Protein AF-A0AAW9NQP1-F1 (afdb_monomer_lite)

Foldseek 3Di:
DDADALVVLLVVLVVLVVCCVVVNPNDPSVVVLVVVCVVPVVRNVSNVVSVVVVVCVVVDPPPPPPD

Radius of gyration: 13.66 Å; chains: 1; bounding box: 44×33×27 Å

Sequence (67 aa):
MTSHSISFYENQLKQQIMNNLVGVNIISLQNYIKELIHENPDDYKNINYAYLNIKHELVGPIRDHKK

Secondary structure (DSSP, 8-state):
-----HHHHHHHHHHHHHHHHTTSS---HHHHHHHHHHH-GGGHHHHHHHHHHHHHHHH--------

Structure (mmCIF, N/CA/C/O backbone):
d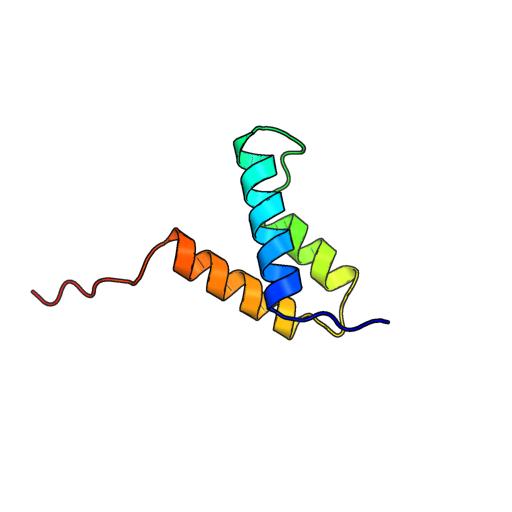ata_AF-A0AAW9NQP1-F1
#
_entry.id   AF-A0AAW9NQP1-F1
#
loop_
_atom_site.group_PDB
_atom_site.id
_atom_site.type_symbol
_atom_site.label_atom_id
_atom_site.label_alt_id
_atom_site.label_comp_id
_atom_site.label_asym_id
_atom_site.label_entity_id
_atom_site.label_seq_id
_atom_site.pdbx_PDB_ins_code
_atom_site.Cartn_x
_atom_site.Cartn_y
_atom_site.Cartn_z
_atom_site.occupancy
_atom_site.B_iso_or_equiv
_atom_site.auth_seq_id
_atom_site.auth_comp_id
_atom_site.auth_asym_id
_atom_site.auth_atom_id
_atom_site.pdbx_PDB_model_num
ATOM 1 N N . MET A 1 1 ? 18.495 3.999 -8.606 1.00 55.59 1 MET A N 1
ATOM 2 C CA . MET A 1 1 ? 17.520 4.085 -7.501 1.00 55.59 1 MET A CA 1
ATOM 3 C C . MET A 1 1 ? 17.502 2.734 -6.806 1.00 55.59 1 MET A C 1
ATOM 5 O O . MET A 1 1 ? 17.673 1.727 -7.485 1.00 55.59 1 MET A O 1
ATOM 9 N N . THR A 1 2 ? 17.436 2.697 -5.478 1.00 72.25 2 THR A N 1
ATOM 10 C CA . THR A 1 2 ? 17.348 1.442 -4.715 1.00 72.25 2 THR A CA 1
ATOM 11 C C . THR A 1 2 ? 15.912 0.939 -4.764 1.00 72.25 2 THR A C 1
ATOM 13 O O . THR A 1 2 ? 15.018 1.665 -4.349 1.00 72.25 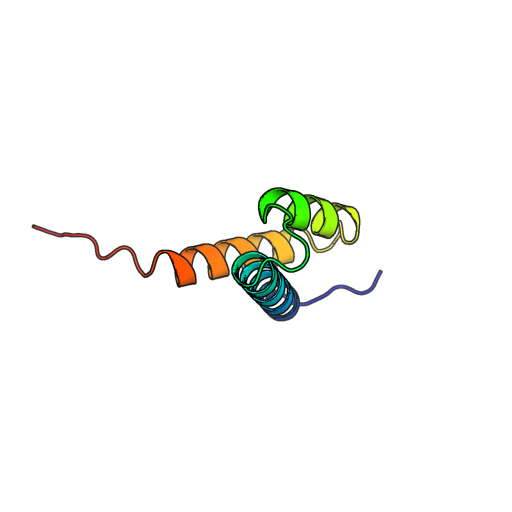2 THR A O 1
ATOM 16 N N . SER A 1 3 ? 15.698 -0.270 -5.287 1.00 84.81 3 SER A N 1
ATOM 17 C CA . SER A 1 3 ? 14.376 -0.905 -5.285 1.00 84.81 3 SER A CA 1
ATOM 18 C C . SER A 1 3 ? 14.064 -1.465 -3.897 1.00 84.81 3 SER A C 1
ATOM 20 O O . SER A 1 3 ? 14.931 -2.089 -3.274 1.00 84.81 3 SER A O 1
ATOM 22 N N . HIS A 1 4 ? 12.842 -1.253 -3.416 1.00 93.50 4 HIS A N 1
ATOM 23 C CA . HIS A 1 4 ? 12.384 -1.736 -2.115 1.00 93.50 4 HIS A CA 1
ATOM 24 C C . HIS A 1 4 ? 11.361 -2.870 -2.246 1.00 93.50 4 HIS A C 1
ATOM 26 O O . HIS A 1 4 ? 10.629 -2.997 -3.231 1.00 93.50 4 HIS A O 1
ATOM 32 N N . SER A 1 5 ? 11.297 -3.719 -1.218 1.00 94.81 5 SER A N 1
ATOM 33 C CA . SER A 1 5 ? 10.362 -4.844 -1.165 1.00 94.81 5 SER A CA 1
ATOM 34 C C . SER A 1 5 ? 8.920 -4.395 -0.901 1.00 94.81 5 SER A C 1
ATOM 36 O O . SER A 1 5 ? 8.665 -3.337 -0.330 1.00 94.81 5 SER A O 1
ATOM 38 N N . ILE A 1 6 ? 7.954 -5.258 -1.227 1.00 95.44 6 ILE A N 1
ATOM 39 C CA . ILE A 1 6 ? 6.539 -5.062 -0.858 1.00 95.44 6 ILE A CA 1
ATOM 40 C C . ILE A 1 6 ? 6.397 -4.858 0.660 1.00 95.44 6 ILE A C 1
ATOM 42 O O . ILE A 1 6 ? 5.742 -3.915 1.090 1.00 95.44 6 ILE A O 1
ATOM 46 N N . SER A 1 7 ? 7.079 -5.675 1.470 1.00 95.50 7 SER A N 1
ATOM 47 C CA . SER A 1 7 ? 7.039 -5.589 2.938 1.00 95.50 7 SER A CA 1
ATOM 48 C C . SER A 1 7 ? 7.562 -4.260 3.493 1.00 95.50 7 SER A C 1
ATOM 50 O O . SER A 1 7 ? 7.087 -3.788 4.525 1.00 95.50 7 SER A O 1
ATOM 52 N N . PHE A 1 8 ? 8.523 -3.628 2.811 1.00 96.19 8 PHE A N 1
ATOM 53 C CA . PHE A 1 8 ? 8.990 -2.292 3.170 1.00 96.19 8 PHE A CA 1
ATOM 54 C C . PHE A 1 8 ? 7.861 -1.267 3.010 1.00 96.19 8 PHE A C 1
ATOM 56 O O . PHE A 1 8 ? 7.566 -0.522 3.946 1.00 96.19 8 PHE A O 1
ATOM 63 N N . TYR A 1 9 ? 7.178 -1.283 1.862 1.00 96.75 9 TYR A N 1
ATOM 64 C CA . TYR A 1 9 ? 6.056 -0.383 1.606 1.00 96.75 9 TYR A CA 1
ATOM 65 C C . TYR A 1 9 ? 4.847 -0.679 2.495 1.00 96.75 9 TYR A C 1
ATOM 67 O O . TYR A 1 9 ? 4.200 0.253 2.959 1.00 96.75 9 TYR A O 1
ATOM 75 N N . GLU A 1 10 ? 4.566 -1.944 2.815 1.00 96.50 10 GLU A N 1
ATOM 76 C CA . GLU A 1 10 ? 3.525 -2.298 3.790 1.00 96.50 10 GLU A CA 1
ATOM 77 C C . GLU A 1 10 ? 3.791 -1.645 5.148 1.00 96.50 10 GLU A C 1
ATOM 79 O O . GLU A 1 10 ? 2.892 -1.032 5.723 1.00 96.50 10 GLU A O 1
ATOM 84 N N . ASN A 1 11 ? 5.032 -1.715 5.639 1.00 96.50 11 ASN A N 1
ATOM 85 C CA . ASN A 1 11 ? 5.410 -1.082 6.899 1.00 96.50 11 ASN A CA 1
ATOM 86 C C . ASN A 1 11 ? 5.241 0.442 6.846 1.00 96.50 11 ASN A C 1
ATOM 88 O O . ASN A 1 11 ? 4.697 1.019 7.787 1.00 96.50 11 ASN A O 1
ATOM 92 N N . GLN A 1 12 ? 5.639 1.095 5.750 1.00 95.00 12 GLN A N 1
ATOM 93 C CA . GLN A 1 12 ? 5.438 2.539 5.586 1.00 95.00 12 GLN A CA 1
ATOM 94 C C . GLN A 1 12 ? 3.955 2.927 5.564 1.00 95.00 12 GLN A C 1
ATOM 96 O O . GLN A 1 12 ? 3.548 3.855 6.264 1.00 95.00 12 GLN A O 1
ATOM 101 N N . LEU A 1 13 ? 3.125 2.182 4.830 1.00 95.06 13 LEU A N 1
ATOM 102 C CA . LEU A 1 13 ? 1.682 2.419 4.782 1.00 95.06 13 LEU A CA 1
ATOM 103 C C . LEU A 1 13 ? 1.030 2.218 6.159 1.00 95.06 13 LEU A C 1
ATOM 105 O O . LEU A 1 13 ? 0.201 3.036 6.558 1.00 95.06 13 LEU A O 1
ATOM 109 N N . LYS A 1 14 ? 1.429 1.187 6.922 1.00 94.38 14 LYS A N 1
ATOM 110 C CA . LYS A 1 14 ? 0.953 0.971 8.304 1.00 94.38 14 LYS A CA 1
ATOM 111 C C . LYS A 1 14 ? 1.312 2.142 9.214 1.00 94.38 14 LYS A C 1
ATOM 113 O O . LYS A 1 14 ? 0.444 2.625 9.939 1.00 94.38 14 LYS A O 1
ATOM 118 N N . GLN A 1 15 ? 2.552 2.626 9.145 1.00 93.69 15 GLN A N 1
ATOM 119 C CA . GLN A 1 15 ? 2.992 3.788 9.921 1.00 93.69 15 GLN A CA 1
ATOM 120 C C . GLN A 1 15 ? 2.195 5.041 9.556 1.00 93.69 15 GLN A C 1
ATOM 122 O O . GLN A 1 15 ? 1.712 5.733 10.447 1.00 93.69 15 GLN A O 1
ATOM 127 N N . GLN A 1 16 ? 1.963 5.298 8.265 1.00 93.25 16 GLN A N 1
ATOM 128 C CA . GLN A 1 16 ? 1.165 6.451 7.849 1.00 93.25 16 GLN A CA 1
ATOM 129 C C . GLN A 1 16 ? -0.289 6.367 8.338 1.00 93.25 16 GLN A C 1
ATOM 131 O O . GLN A 1 16 ? -0.868 7.371 8.752 1.00 93.25 16 GLN A O 1
ATOM 136 N N . ILE A 1 17 ? -0.887 5.174 8.336 1.00 91.44 17 ILE A N 1
ATOM 137 C CA . ILE A 1 17 ? -2.230 4.962 8.892 1.00 91.44 17 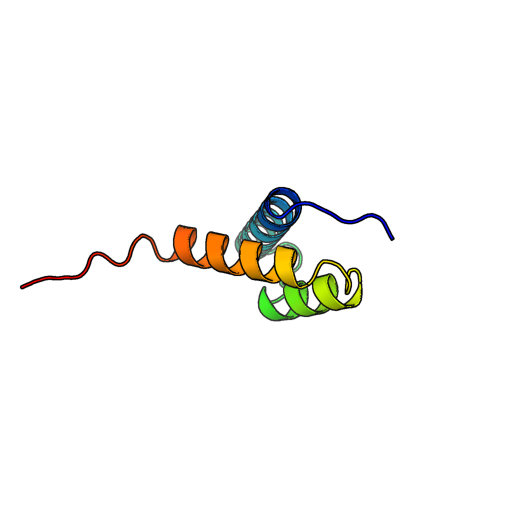ILE A CA 1
ATOM 138 C C . ILE A 1 17 ? -2.235 5.221 10.401 1.00 91.44 17 ILE A C 1
ATOM 140 O O . ILE A 1 17 ? -3.121 5.923 10.885 1.00 91.44 17 ILE A O 1
ATOM 144 N N . MET A 1 18 ? -1.244 4.714 11.140 1.00 91.12 18 MET A N 1
ATOM 145 C CA . MET A 1 18 ? -1.108 4.982 12.576 1.00 91.12 18 MET A CA 1
ATOM 146 C C . MET A 1 18 ? -0.949 6.479 12.859 1.00 91.12 18 MET A C 1
ATOM 148 O O . MET A 1 18 ? -1.659 7.000 13.715 1.00 91.12 18 MET A O 1
ATOM 152 N N . ASN A 1 19 ? -0.102 7.179 12.098 1.00 90.19 19 ASN A N 1
ATOM 153 C CA . ASN A 1 19 ? 0.107 8.626 12.195 1.00 90.19 19 ASN A CA 1
ATOM 154 C C . ASN A 1 19 ? -1.201 9.405 12.001 1.00 90.19 19 ASN A C 1
ATOM 156 O O . ASN A 1 19 ? -1.555 10.248 12.827 1.00 90.19 19 ASN A O 1
ATOM 160 N N . ASN A 1 20 ? -1.978 9.048 10.974 1.00 87.75 20 ASN A N 1
ATOM 161 C CA . ASN A 1 20 ? -3.291 9.643 10.733 1.00 87.75 20 ASN A CA 1
ATOM 162 C C . ASN A 1 20 ? -4.273 9.395 11.889 1.00 87.75 20 ASN A C 1
ATOM 164 O O . ASN A 1 20 ? -5.037 10.294 12.236 1.00 87.75 20 ASN A O 1
ATOM 168 N N . LEU A 1 21 ? -4.256 8.202 12.497 1.00 86.31 21 LEU A N 1
ATOM 169 C CA . LEU A 1 21 ? -5.121 7.863 13.635 1.00 86.31 21 LEU A CA 1
ATOM 170 C C . LEU A 1 21 ? -4.771 8.656 14.899 1.00 86.31 21 LEU A C 1
ATOM 172 O O . LEU A 1 21 ? -5.670 9.013 15.657 1.00 86.31 21 LEU A O 1
ATOM 176 N N . VAL A 1 22 ? -3.488 8.955 15.120 1.00 89.12 22 VAL A N 1
ATOM 177 C CA . VAL A 1 22 ? -3.032 9.775 16.257 1.00 89.12 22 VAL A CA 1
ATOM 178 C C . VAL A 1 22 ? -3.049 11.282 15.964 1.00 89.12 22 VAL A C 1
ATOM 180 O O . VAL A 1 22 ? -2.651 12.076 16.813 1.00 89.12 22 VAL A O 1
ATOM 183 N N . GLY A 1 23 ? -3.510 11.695 14.776 1.00 81.25 23 GLY A N 1
ATOM 184 C CA . GLY A 1 23 ? -3.580 13.101 14.361 1.00 81.25 23 GLY A CA 1
ATOM 185 C C . GLY A 1 23 ? -2.223 13.739 14.043 1.00 81.25 23 GLY A C 1
ATOM 186 O O . GLY A 1 23 ? -2.127 14.961 13.938 1.00 81.25 23 GLY A O 1
ATOM 187 N N . VAL A 1 24 ? -1.170 12.935 13.881 1.00 72.38 24 VAL A N 1
ATOM 188 C CA . VAL A 1 24 ? 0.170 13.397 13.511 1.00 72.38 24 VAL A CA 1
ATOM 189 C C . VAL A 1 24 ? 0.264 13.398 11.987 1.00 72.38 24 VAL A C 1
ATOM 191 O O . VAL A 1 24 ? 0.276 12.344 11.367 1.00 72.38 24 VAL A O 1
ATOM 194 N N . ASN A 1 25 ? 0.345 14.586 11.384 1.00 67.75 25 ASN A N 1
ATOM 195 C CA . ASN A 1 25 ? 0.511 14.778 9.937 1.00 67.75 25 ASN A CA 1
ATOM 196 C C . ASN A 1 25 ? -0.582 14.099 9.082 1.00 67.75 25 ASN A C 1
ATOM 198 O O . ASN A 1 25 ? -0.344 13.107 8.391 1.00 67.75 25 ASN A O 1
ATOM 202 N N . ILE A 1 26 ? -1.796 14.660 9.153 1.00 79.06 26 ILE A N 1
ATOM 203 C CA . ILE A 1 26 ? -2.995 14.140 8.487 1.00 79.06 26 ILE A CA 1
ATOM 204 C C . ILE A 1 26 ? -2.866 14.305 6.967 1.00 79.06 26 ILE A C 1
ATOM 206 O O . ILE A 1 26 ? -3.244 15.328 6.396 1.00 79.06 26 ILE A O 1
ATOM 210 N N . ILE A 1 27 ? -2.360 13.268 6.308 1.00 87.81 27 ILE A N 1
ATOM 211 C CA . ILE A 1 27 ? -2.285 13.164 4.849 1.00 87.81 27 ILE A CA 1
ATOM 212 C C . ILE A 1 27 ? -3.143 11.981 4.428 1.00 87.81 27 ILE A C 1
ATOM 214 O O . ILE A 1 27 ? -3.050 10.892 4.996 1.00 87.81 27 ILE A O 1
ATOM 218 N N . SER A 1 28 ? -3.992 12.162 3.415 1.00 88.06 28 SER A N 1
ATOM 219 C CA . SER A 1 28 ? -4.788 11.047 2.906 1.00 88.06 28 SER A CA 1
ATOM 220 C C . SER A 1 28 ? -3.865 9.931 2.405 1.00 88.06 28 SER A C 1
ATOM 222 O O . SER A 1 28 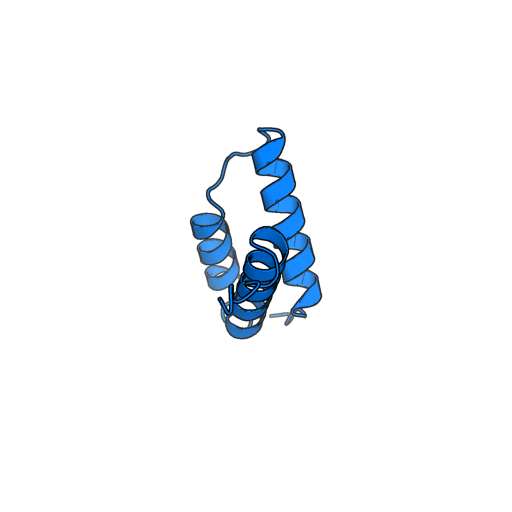? -2.872 10.184 1.723 1.00 88.06 28 SER A O 1
ATOM 224 N N . LEU A 1 29 ? -4.213 8.676 2.701 1.00 89.00 29 LEU A N 1
ATOM 225 C CA . LEU A 1 29 ? -3.426 7.524 2.250 1.00 89.00 29 LEU A CA 1
ATOM 226 C C . LEU A 1 29 ? -3.236 7.531 0.722 1.00 89.00 29 LEU A C 1
ATOM 228 O O . LEU A 1 29 ? -2.193 7.136 0.218 1.00 89.00 29 LEU A O 1
ATOM 232 N N . GLN A 1 30 ? -4.225 8.043 -0.015 1.00 89.88 30 GLN A N 1
ATOM 233 C CA . GLN A 1 30 ? -4.156 8.189 -1.466 1.00 89.88 30 GLN A CA 1
ATOM 234 C C . GLN A 1 30 ? -3.085 9.192 -1.917 1.00 89.88 30 GLN A C 1
ATOM 236 O O . GLN A 1 30 ? -2.392 8.923 -2.896 1.00 89.88 30 GLN A O 1
ATOM 241 N N . ASN A 1 31 ? -2.954 10.338 -1.243 1.00 93.31 31 ASN A N 1
ATOM 242 C CA . ASN A 1 31 ? -1.921 11.319 -1.577 1.00 93.31 31 ASN A CA 1
ATOM 243 C C . ASN A 1 31 ? -0.534 10.776 -1.237 1.00 93.31 31 ASN A C 1
ATOM 245 O O . ASN A 1 31 ? 0.354 10.836 -2.079 1.00 93.31 31 ASN A O 1
ATOM 249 N N . TYR A 1 32 ? -0.400 10.130 -0.079 1.00 94.25 32 TYR A N 1
ATOM 250 C CA . TYR A 1 32 ? 0.847 9.489 0.324 1.00 94.25 32 TYR A CA 1
ATOM 251 C C . TYR A 1 32 ? 1.310 8.413 -0.676 1.00 94.25 32 TYR A C 1
ATOM 253 O O . TYR A 1 32 ? 2.472 8.367 -1.062 1.00 94.25 32 TYR A O 1
ATOM 261 N N . ILE A 1 33 ? 0.391 7.584 -1.185 1.00 94.75 33 ILE A N 1
ATOM 262 C CA . ILE A 1 33 ? 0.713 6.592 -2.226 1.00 94.75 33 ILE A CA 1
ATOM 263 C C . ILE A 1 33 ? 1.165 7.264 -3.530 1.00 94.75 33 ILE A C 1
ATOM 265 O O . ILE A 1 33 ? 2.088 6.774 -4.178 1.00 94.75 33 ILE A O 1
ATOM 269 N N . LYS A 1 34 ? 0.533 8.375 -3.934 1.00 95.06 34 LYS A N 1
ATOM 270 C CA . LYS A 1 34 ? 0.951 9.119 -5.135 1.00 95.06 34 LYS A CA 1
ATOM 271 C C . LYS A 1 34 ? 2.369 9.669 -4.987 1.00 95.06 34 LYS A C 1
ATOM 273 O O . LYS A 1 34 ? 3.135 9.573 -5.940 1.00 95.06 34 LYS A O 1
ATOM 278 N N . GLU A 1 35 ? 2.709 10.203 -3.816 1.00 94.62 35 GLU A N 1
ATOM 279 C CA . GLU A 1 35 ? 4.061 10.677 -3.498 1.00 94.62 35 GLU A CA 1
ATOM 280 C C . GLU A 1 35 ? 5.069 9.523 -3.536 1.00 94.62 35 GLU A C 1
ATOM 282 O O . GLU A 1 35 ? 6.064 9.615 -4.249 1.00 94.62 35 GLU A O 1
ATOM 287 N N . LEU A 1 36 ? 4.758 8.383 -2.908 1.00 94.19 36 LEU A N 1
ATOM 288 C CA . LEU A 1 36 ? 5.617 7.194 -2.943 1.00 94.19 36 LEU A CA 1
ATOM 289 C C . LEU A 1 36 ? 5.912 6.705 -4.366 1.00 94.19 36 LEU A C 1
ATOM 291 O O . LEU A 1 36 ? 7.055 6.360 -4.667 1.00 94.19 36 LEU A O 1
ATOM 295 N N . ILE A 1 37 ? 4.899 6.675 -5.239 1.00 95.44 37 ILE A N 1
ATOM 296 C CA . ILE A 1 37 ? 5.064 6.282 -6.648 1.00 95.44 37 ILE A CA 1
ATOM 297 C C . ILE A 1 37 ? 5.875 7.331 -7.414 1.00 95.44 37 ILE A C 1
ATOM 299 O O . ILE A 1 37 ? 6.666 6.973 -8.282 1.00 95.44 37 ILE A O 1
ATOM 303 N N . HIS A 1 38 ? 5.687 8.617 -7.114 1.00 95.12 38 HIS A N 1
ATOM 304 C CA . HIS A 1 38 ? 6.454 9.690 -7.742 1.00 95.12 38 HIS A CA 1
ATOM 305 C C . HIS A 1 38 ? 7.942 9.623 -7.369 1.00 95.12 38 HIS A C 1
ATOM 307 O O . HIS A 1 38 ? 8.796 9.790 -8.236 1.00 95.12 38 HIS A O 1
ATOM 313 N N . GLU A 1 39 ? 8.248 9.337 -6.103 1.00 94.31 39 GLU A N 1
ATOM 314 C CA . GLU A 1 39 ? 9.617 9.201 -5.594 1.00 94.31 39 GLU A CA 1
ATOM 315 C C . GLU A 1 39 ? 10.286 7.885 -6.021 1.00 94.31 39 GLU A C 1
ATOM 317 O O . GLU A 1 39 ? 11.500 7.844 -6.216 1.00 94.31 39 GLU A O 1
ATOM 322 N N . ASN A 1 40 ? 9.503 6.811 -6.187 1.00 94.50 40 ASN A N 1
ATOM 323 C CA . ASN A 1 40 ? 9.989 5.465 -6.503 1.00 94.50 40 ASN A CA 1
ATOM 324 C C . ASN A 1 40 ? 9.211 4.859 -7.691 1.00 94.50 40 ASN A C 1
ATOM 326 O O . ASN A 1 40 ? 8.496 3.863 -7.527 1.00 94.50 40 ASN A O 1
ATOM 330 N N . PRO A 1 41 ? 9.329 5.431 -8.905 1.00 93.81 41 PRO A N 1
ATOM 331 C CA . PRO A 1 41 ? 8.527 5.011 -10.057 1.00 93.81 41 PRO A CA 1
ATOM 332 C C . PRO A 1 41 ? 8.792 3.560 -10.478 1.00 93.81 41 PRO A C 1
ATOM 334 O O . PRO A 1 41 ? 7.869 2.868 -10.912 1.00 93.81 41 PRO A O 1
ATOM 337 N N . ASP A 1 42 ? 10.021 3.071 -10.296 1.00 94.69 42 ASP A N 1
ATOM 338 C CA . ASP A 1 42 ? 10.403 1.685 -10.603 1.00 94.69 42 ASP A CA 1
ATOM 339 C C . ASP A 1 42 ? 9.690 0.665 -9.695 1.00 94.69 42 ASP A C 1
ATOM 341 O O . ASP A 1 42 ? 9.430 -0.470 -10.102 1.00 94.69 42 ASP A O 1
ATOM 345 N N . ASP A 1 43 ? 9.293 1.089 -8.493 1.00 95.50 43 ASP A N 1
ATOM 346 C CA . ASP A 1 43 ? 8.675 0.243 -7.474 1.00 95.50 43 ASP A CA 1
ATOM 347 C C . ASP A 1 43 ? 7.140 0.335 -7.463 1.00 95.50 43 ASP A C 1
ATOM 349 O O . ASP A 1 43 ? 6.492 -0.229 -6.577 1.00 95.50 43 ASP A O 1
ATOM 353 N N . TYR A 1 44 ? 6.513 0.978 -8.461 1.00 94.56 44 TYR A N 1
ATOM 354 C CA . TYR A 1 44 ? 5.056 1.198 -8.480 1.00 94.56 44 TYR A CA 1
ATOM 355 C C . TYR A 1 44 ? 4.245 -0.091 -8.268 1.00 94.56 44 TYR A C 1
ATOM 357 O O . TYR A 1 44 ? 3.203 -0.075 -7.611 1.00 94.56 44 TYR A O 1
ATOM 365 N N . LYS A 1 45 ? 4.720 -1.226 -8.807 1.00 96.00 45 LYS A N 1
ATOM 366 C CA . LYS A 1 45 ? 4.068 -2.532 -8.632 1.00 96.00 45 LYS A CA 1
ATOM 367 C C . LYS A 1 45 ? 4.111 -2.967 -7.174 1.00 96.00 45 LYS A C 1
ATOM 369 O O . LYS A 1 45 ? 3.091 -3.407 -6.650 1.00 96.00 45 LYS A O 1
ATOM 374 N N . ASN A 1 46 ? 5.263 -2.818 -6.524 1.00 97.25 46 ASN A N 1
ATOM 375 C CA . ASN A 1 46 ? 5.452 -3.201 -5.129 1.00 97.25 46 ASN A CA 1
ATOM 376 C C . ASN A 1 46 ? 4.610 -2.317 -4.204 1.00 97.25 46 ASN A C 1
ATOM 378 O O . ASN A 1 46 ? 3.942 -2.840 -3.314 1.00 97.25 46 ASN A O 1
ATOM 382 N N . ILE A 1 47 ? 4.560 -1.009 -4.476 1.00 96.75 47 ILE A N 1
ATOM 383 C CA . ILE A 1 47 ? 3.706 -0.052 -3.758 1.00 96.75 47 ILE A CA 1
ATOM 384 C C . ILE A 1 47 ? 2.225 -0.425 -3.913 1.00 96.75 47 ILE A C 1
ATOM 386 O O . ILE A 1 47 ? 1.482 -0.464 -2.931 1.00 96.75 47 ILE A O 1
ATOM 390 N N . ASN A 1 48 ? 1.785 -0.751 -5.132 1.00 95.31 48 ASN A N 1
ATOM 391 C CA . ASN A 1 48 ? 0.398 -1.135 -5.386 1.00 95.31 48 ASN A CA 1
ATOM 392 C C . ASN A 1 48 ? 0.023 -2.455 -4.691 1.00 95.31 48 ASN A C 1
ATOM 394 O O . ASN A 1 48 ? -1.052 -2.551 -4.100 1.00 95.31 48 ASN A O 1
ATOM 398 N N . TYR A 1 49 ? 0.904 -3.460 -4.710 1.00 96.38 49 TYR A N 1
ATOM 399 C CA . TYR A 1 49 ? 0.672 -4.711 -3.981 1.00 96.38 49 TYR A CA 1
ATOM 400 C C . TYR A 1 49 ? 0.611 -4.498 -2.469 1.00 96.38 49 TYR A C 1
ATOM 402 O O . TYR A 1 49 ? -0.307 -5.008 -1.830 1.00 96.38 49 TYR A O 1
ATOM 410 N N . ALA A 1 50 ? 1.518 -3.693 -1.911 1.00 96.69 50 ALA A N 1
ATOM 411 C CA . ALA A 1 50 ? 1.486 -3.334 -0.498 1.00 96.69 50 ALA A CA 1
ATOM 412 C C . ALA A 1 50 ? 0.149 -2.675 -0.123 1.00 96.69 50 ALA A C 1
ATOM 414 O O . ALA A 1 50 ? -0.492 -3.075 0.845 1.00 96.69 50 ALA A O 1
ATOM 415 N N . TYR A 1 51 ? -0.331 -1.724 -0.931 1.00 95.06 51 TYR A N 1
ATOM 416 C CA . TYR A 1 51 ? -1.633 -1.092 -0.711 1.00 95.06 51 TYR A CA 1
ATOM 417 C C . TYR A 1 51 ? -2.796 -2.094 -0.719 1.00 95.06 51 TYR A C 1
ATOM 419 O O . TYR A 1 51 ? -3.662 -2.030 0.157 1.00 95.06 51 TYR A O 1
ATOM 427 N N . LEU A 1 52 ? -2.822 -3.031 -1.673 1.00 94.38 52 LEU A N 1
ATOM 428 C CA . LEU A 1 52 ? -3.859 -4.064 -1.727 1.00 94.38 52 LEU A CA 1
ATOM 429 C C . LEU A 1 52 ? -3.822 -4.964 -0.489 1.00 94.38 52 LEU A C 1
ATOM 431 O O . LEU A 1 52 ? -4.875 -5.213 0.098 1.00 94.38 52 LEU A O 1
ATOM 435 N N . ASN A 1 53 ? -2.636 -5.389 -0.052 1.00 94.50 53 ASN A N 1
ATOM 436 C CA . ASN A 1 53 ? -2.476 -6.217 1.144 1.00 94.50 53 ASN A CA 1
ATOM 437 C C . ASN A 1 53 ? -2.994 -5.499 2.396 1.00 94.50 53 ASN A C 1
ATOM 439 O O . ASN A 1 53 ? -3.801 -6.062 3.132 1.00 94.50 53 ASN A O 1
ATOM 443 N N . ILE A 1 54 ? -2.635 -4.224 2.582 1.00 92.75 54 ILE A N 1
ATOM 444 C CA . ILE A 1 54 ? -3.153 -3.402 3.685 1.00 92.75 54 ILE A CA 1
ATOM 445 C C . ILE A 1 54 ? -4.672 -3.243 3.602 1.00 92.75 54 ILE A C 1
ATOM 447 O O . ILE A 1 54 ? -5.367 -3.380 4.608 1.00 92.75 54 ILE A O 1
ATOM 451 N N . LYS A 1 55 ? -5.221 -2.989 2.410 1.00 89.75 55 LYS A N 1
ATOM 452 C CA . LYS A 1 55 ? -6.672 -2.884 2.219 1.00 89.75 55 LYS A CA 1
ATOM 453 C C . LYS A 1 55 ? -7.382 -4.183 2.616 1.00 89.75 55 LYS A C 1
ATOM 455 O O . LYS A 1 55 ? -8.414 -4.121 3.279 1.00 89.75 55 LYS A O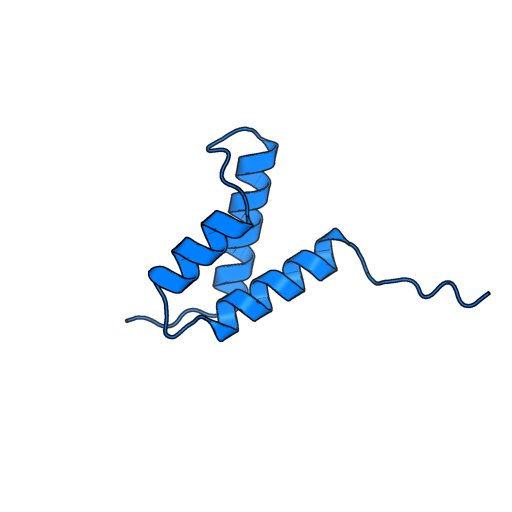 1
ATOM 460 N N . HIS A 1 56 ? -6.834 -5.337 2.239 1.00 90.25 56 HIS A N 1
ATOM 461 C CA . HIS A 1 56 ? -7.360 -6.643 2.636 1.00 90.25 56 HIS A CA 1
ATOM 462 C C . HIS A 1 56 ? -7.247 -6.891 4.147 1.00 90.25 56 HIS A C 1
ATOM 464 O O . HIS A 1 56 ? -8.186 -7.415 4.739 1.00 90.25 56 HIS A O 1
ATOM 470 N N . GLU A 1 57 ? -6.146 -6.481 4.780 1.00 88.81 57 GLU A N 1
ATOM 471 C CA . GLU A 1 57 ? -5.944 -6.593 6.232 1.00 88.81 57 GLU A CA 1
ATOM 472 C C . GLU A 1 57 ? -6.970 -5.757 7.015 1.00 88.81 57 GLU A C 1
ATOM 474 O O . GLU A 1 57 ? -7.550 -6.242 7.983 1.00 88.81 57 GLU A O 1
ATOM 479 N N . LEU A 1 58 ? -7.252 -4.530 6.564 1.00 85.88 58 LEU A N 1
ATOM 480 C CA . LEU A 1 58 ? -8.179 -3.611 7.237 1.00 85.88 58 LEU A CA 1
ATOM 481 C C . LEU A 1 58 ? -9.655 -3.967 7.042 1.00 85.88 58 LEU A C 1
ATOM 483 O O . LEU A 1 58 ? -10.454 -3.812 7.962 1.00 85.88 58 LEU A O 1
ATOM 487 N N . VAL A 1 59 ? -10.035 -4.401 5.838 1.00 83.31 59 VAL A N 1
ATOM 488 C CA . VAL A 1 59 ? -11.424 -4.781 5.524 1.00 83.31 59 VAL A CA 1
ATOM 489 C C . VAL A 1 59 ? -11.735 -6.202 6.022 1.00 83.31 59 VAL A C 1
ATOM 491 O O . VAL A 1 59 ? -12.900 -6.574 6.160 1.00 83.31 59 VAL A O 1
ATOM 494 N N . GLY A 1 60 ? -10.700 -6.980 6.354 1.00 65.94 60 GLY A N 1
ATOM 495 C CA . GLY A 1 60 ? -10.800 -8.395 6.679 1.00 65.94 60 GLY A CA 1
ATOM 496 C C . GLY A 1 60 ? -11.058 -9.257 5.435 1.00 65.94 60 GLY A C 1
ATOM 497 O O . GLY A 1 60 ? -11.370 -8.743 4.354 1.00 65.94 60 GLY A O 1
ATOM 498 N N . PRO A 1 61 ? -10.941 -10.594 5.549 1.00 60.81 61 PRO A N 1
ATOM 499 C CA . PRO A 1 61 ? -11.408 -11.479 4.494 1.00 60.81 61 PRO A CA 1
ATOM 500 C C . PRO A 1 61 ? -12.899 -11.220 4.285 1.00 60.81 61 PRO A C 1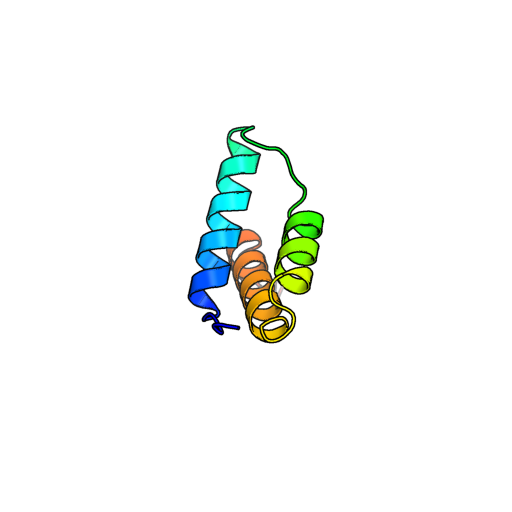
ATOM 502 O O . PRO A 1 61 ? -13.671 -11.248 5.247 1.00 60.81 61 PRO A O 1
ATOM 505 N N . ILE A 1 62 ? -13.302 -10.986 3.033 1.00 58.94 62 ILE A N 1
ATOM 506 C CA . ILE A 1 62 ? -14.710 -10.987 2.639 1.00 58.94 62 ILE A CA 1
ATOM 507 C C . ILE A 1 62 ? -15.224 -12.378 3.008 1.00 58.94 62 ILE A C 1
ATOM 509 O O . ILE A 1 62 ? -14.992 -13.350 2.293 1.00 58.94 62 ILE A O 1
ATOM 513 N N . ARG A 1 63 ? -15.852 -12.509 4.179 1.00 54.66 63 ARG A N 1
ATOM 514 C CA . ARG A 1 63 ? -16.663 -13.678 4.480 1.00 54.66 63 ARG A CA 1
ATOM 515 C C . ARG A 1 63 ? -17.820 -13.572 3.509 1.00 54.66 63 ARG A C 1
ATOM 517 O O . ARG A 1 63 ? -18.752 -12.809 3.750 1.00 54.66 63 ARG A O 1
ATOM 524 N N . ASP A 1 64 ? -17.707 -14.277 2.387 1.00 54.78 64 ASP A N 1
ATOM 525 C CA . ASP A 1 64 ? -18.842 -14.579 1.534 1.00 54.78 64 ASP A CA 1
ATOM 526 C C . ASP A 1 64 ? -19.938 -15.100 2.460 1.00 54.78 64 ASP A C 1
ATOM 528 O O . ASP A 1 64 ? -19.859 -16.211 2.990 1.00 54.78 64 ASP A O 1
ATOM 532 N N . HIS A 1 65 ? -20.945 -14.264 2.705 1.00 50.50 65 HIS A N 1
ATOM 533 C CA . HIS A 1 65 ? -22.210 -14.689 3.271 1.00 50.50 65 HIS A CA 1
ATOM 534 C C . HIS A 1 65 ? -22.877 -15.587 2.221 1.00 50.50 65 HIS A C 1
ATOM 536 O O . HIS A 1 65 ? -23.803 -15.179 1.523 1.00 50.50 65 HIS A O 1
ATOM 542 N N . LYS A 1 66 ? -22.379 -16.821 2.076 1.00 47.38 66 LYS A N 1
ATOM 543 C CA . LYS A 1 66 ? -23.139 -17.905 1.465 1.00 47.38 66 LYS A CA 1
ATOM 544 C C . LYS A 1 66 ? -24.258 -18.252 2.439 1.00 47.38 66 LYS A C 1
ATOM 546 O O . LYS A 1 66 ? -24.040 -18.896 3.462 1.00 47.38 66 LYS A O 1
ATOM 551 N N . LYS A 1 67 ? -25.403 -17.658 2.125 1.00 41.62 67 LYS A N 1
ATOM 552 C CA . LYS A 1 67 ? -26.729 -17.922 2.666 1.00 41.62 67 LYS A CA 1
ATOM 553 C C . LYS A 1 67 ? -27.162 -19.355 2.371 1.00 41.62 67 LYS A C 1
ATOM 555 O O . LYS A 1 67 ? -26.751 -19.871 1.306 1.00 41.62 67 LYS A O 1
#

Organism: NCBI:txid1071052

pLDDT: mean 86.45, std 14.12, range [41.62, 97.25]